Protein AF-A0AAD3VRH9-F1 (afdb_monomer)

Secondary structure (DSSP, 8-state):
--THHHHHHHHHSS-S--SS----PPBPHHHHHHHHHHHHHHHT-TTS-HHHHHHHHHHHHHHHTTBTTHHHHHHHHHHHHHTTT-HHHHHHHHHHHHHHHHHHTTGGG-GGGGGGGGHHHHHHT--SSPPS-TTHHHHHHHHHHHHHHHHHHHHH--

Foldseek 3Di:
DVLQQLQCCLPPVDGPDDDDDDDLQQGEQVQLVVLLVVLLVLVPDPVDDPVRNVVSLVVSLVVQCSHDCGSLSSQLSNQCSVCPPPLVSSLVSQVVSLVVVCVVVVVVPPVVSCVSNVVSVVSVVDPSDDDDDPCVVVCCVVVSSVVSNVSSCVVPVD

Solvent-accessible surface area (backbone atoms only — not comparable to full-atom values): 9070 Å² total; per-residue (Å²): 127,80,51,55,61,33,54,45,37,49,76,63,78,49,73,98,82,70,99,70,76,91,72,87,61,71,37,47,51,69,54,20,49,50,51,21,48,51,46,37,54,56,69,71,40,85,87,52,54,73,65,61,42,52,52,50,46,51,54,45,37,59,68,15,55,53,15,45,62,21,42,61,50,29,52,47,47,38,44,48,63,75,35,62,89,41,65,73,57,27,47,50,52,46,50,51,54,50,51,54,49,27,63,74,66,59,32,81,83,36,77,77,59,58,59,64,58,57,51,50,67,53,54,71,71,54,84,85,64,86,81,71,62,91,59,49,61,52,48,53,67,51,48,57,40,46,54,40,40,53,53,26,45,62,68,72,72,104

Structure (mmCIF, N/CA/C/O backbone):
data_AF-A0AAD3VRH9-F1
#
_entry.id   AF-A0AAD3VRH9-F1
#
loop_
_atom_site.group_PDB
_atom_site.id
_atom_site.type_symbol
_atom_site.label_atom_id
_atom_site.label_alt_id
_atom_site.label_comp_id
_atom_site.label_asym_id
_atom_site.label_entity_id
_atom_site.label_seq_id
_atom_site.pdbx_PDB_ins_code
_atom_site.Cartn_x
_atom_site.Cartn_y
_atom_site.Cartn_z
_atom_site.occupancy
_atom_site.B_iso_or_equiv
_atom_site.auth_seq_id
_atom_site.auth_comp_id
_atom_site.auth_asym_id
_atom_site.auth_atom_id
_atom_site.pdbx_PDB_model_num
ATOM 1 N N . MET A 1 1 ? 7.127 -15.880 1.416 1.00 46.25 1 MET A N 1
ATOM 2 C CA . MET A 1 1 ? 8.392 -16.650 1.361 1.00 46.25 1 MET A CA 1
ATOM 3 C C . MET A 1 1 ? 8.672 -17.274 -0.014 1.00 46.25 1 MET A C 1
ATOM 5 O O . MET A 1 1 ? 9.829 -17.510 -0.306 1.00 46.25 1 MET A O 1
ATOM 9 N N . ILE A 1 2 ? 7.679 -17.435 -0.904 1.00 44.50 2 ILE A N 1
ATOM 10 C CA . ILE A 1 2 ? 7.886 -17.914 -2.294 1.00 44.50 2 ILE A CA 1
ATOM 11 C C . ILE A 1 2 ? 8.330 -16.788 -3.260 1.00 44.50 2 ILE A C 1
ATOM 13 O O . ILE A 1 2 ? 9.021 -17.029 -4.240 1.00 44.50 2 ILE A O 1
ATOM 17 N N . SER A 1 3 ? 8.013 -15.526 -2.954 1.00 42.94 3 SER A N 1
ATOM 18 C CA . SER A 1 3 ? 8.348 -14.348 -3.777 1.00 42.94 3 SER A CA 1
ATOM 19 C C . SER A 1 3 ? 9.790 -13.847 -3.655 1.00 42.94 3 SER A C 1
ATOM 21 O O . SER A 1 3 ? 10.201 -12.975 -4.415 1.00 42.94 3 SER A O 1
ATOM 23 N N . HIS A 1 4 ? 10.558 -14.370 -2.698 1.00 51.00 4 HIS A N 1
ATOM 24 C CA . HIS A 1 4 ? 11.918 -13.899 -2.425 1.00 51.00 4 HIS A CA 1
ATOM 25 C C . HIS A 1 4 ? 12.913 -14.335 -3.514 1.00 51.00 4 HIS A C 1
ATOM 27 O O . HIS A 1 4 ? 13.873 -13.628 -3.805 1.00 51.00 4 HIS A O 1
ATOM 33 N N . PHE A 1 5 ? 12.662 -15.483 -4.147 1.00 55.56 5 PHE A N 1
ATOM 34 C CA . PHE A 1 5 ? 13.482 -16.031 -5.229 1.00 55.56 5 PHE A CA 1
ATOM 35 C C . PHE A 1 5 ? 13.516 -15.137 -6.486 1.00 55.56 5 PHE A C 1
ATOM 37 O O . PHE A 1 5 ? 14.604 -14.723 -6.886 1.00 55.56 5 PHE A O 1
ATOM 44 N N . PRO A 1 6 ? 12.369 -14.774 -7.095 1.00 50.69 6 PRO A N 1
ATOM 45 C CA . PRO A 1 6 ? 12.362 -13.962 -8.315 1.00 50.69 6 PRO A CA 1
ATOM 46 C C . PRO A 1 6 ? 12.797 -12.509 -8.081 1.00 50.69 6 PRO A C 1
ATOM 48 O O . PRO A 1 6 ? 13.407 -11.907 -8.961 1.00 50.69 6 PRO A O 1
ATOM 51 N N . TYR A 1 7 ? 12.562 -11.953 -6.886 1.00 48.28 7 TYR A N 1
ATOM 52 C CA . TYR A 1 7 ? 13.009 -10.598 -6.546 1.00 48.28 7 TYR A CA 1
ATOM 53 C C . TYR A 1 7 ? 14.543 -10.480 -6.514 1.00 48.28 7 TYR A C 1
ATOM 55 O O . TYR A 1 7 ? 15.110 -9.530 -7.052 1.00 48.28 7 TYR A O 1
ATOM 63 N N . ASN A 1 8 ? 15.230 -11.472 -5.935 1.00 51.03 8 ASN A N 1
ATOM 64 C CA . ASN A 1 8 ? 16.696 -11.496 -5.915 1.00 51.03 8 ASN A CA 1
ATOM 65 C C . ASN A 1 8 ? 17.286 -11.679 -7.324 1.00 51.03 8 ASN A C 1
ATOM 67 O O . ASN A 1 8 ? 18.318 -11.093 -7.645 1.00 51.03 8 ASN A O 1
ATOM 71 N N . PHE A 1 9 ? 16.607 -12.437 -8.189 1.00 51.75 9 PHE A N 1
ATOM 72 C CA . PHE A 1 9 ? 17.020 -12.615 -9.581 1.00 51.75 9 PHE A CA 1
ATOM 73 C C . PHE A 1 9 ? 16.912 -11.307 -10.383 1.00 51.75 9 PHE A C 1
ATOM 75 O O . PHE A 1 9 ? 17.865 -10.923 -11.059 1.00 51.75 9 PHE A O 1
ATOM 82 N N . PHE A 1 10 ? 15.805 -10.568 -10.228 1.00 45.94 10 PHE A N 1
ATOM 83 C CA . PHE A 1 10 ? 15.577 -9.272 -10.883 1.00 45.94 10 PHE A CA 1
ATOM 84 C C . PHE A 1 10 ? 16.610 -8.198 -10.501 1.00 45.94 10 PHE A C 1
ATOM 86 O O . PHE A 1 10 ? 16.951 -7.333 -11.313 1.00 45.94 10 PHE A O 1
ATOM 93 N N . ARG A 1 11 ? 17.107 -8.224 -9.261 1.00 47.25 11 ARG A N 1
ATOM 94 C CA . ARG A 1 11 ? 17.996 -7.175 -8.743 1.00 47.25 11 ARG A CA 1
ATOM 95 C C . ARG A 1 11 ? 19.480 -7.467 -8.954 1.00 47.25 11 ARG A C 1
ATOM 97 O O . ARG A 1 11 ? 20.251 -6.524 -9.111 1.00 47.25 11 ARG A O 1
ATOM 104 N N . SER A 1 12 ? 19.864 -8.742 -8.960 1.00 46.72 12 SER A N 1
ATOM 105 C CA . SER A 1 12 ? 21.267 -9.145 -8.800 1.00 46.72 12 SER A CA 1
ATOM 106 C C . SER A 1 12 ? 21.818 -9.976 -9.960 1.00 46.72 12 SER A C 1
ATOM 108 O O . SER A 1 12 ? 23.033 -10.122 -10.053 1.00 46.72 12 SER A O 1
ATOM 110 N N . GLY A 1 13 ? 20.968 -10.571 -10.809 1.00 48.59 13 GLY A N 1
ATOM 111 C CA . GLY A 1 13 ? 21.405 -11.469 -11.890 1.00 48.59 13 GLY A CA 1
ATOM 112 C C . GLY A 1 13 ? 22.145 -12.738 -11.426 1.00 48.59 13 GLY A C 1
ATOM 113 O O . GLY A 1 13 ? 22.737 -13.437 -12.243 1.00 48.59 13 GLY A O 1
ATOM 114 N N . ARG A 1 14 ? 22.146 -13.058 -10.122 1.00 43.50 14 ARG A N 1
ATOM 115 C CA . ARG A 1 14 ? 22.837 -14.226 -9.543 1.00 43.50 14 ARG A CA 1
ATOM 116 C C . ARG A 1 14 ? 21.864 -15.102 -8.756 1.00 43.50 14 ARG A C 1
ATOM 118 O O . ARG A 1 14 ? 20.974 -14.604 -8.069 1.00 43.50 14 ARG A O 1
ATOM 125 N N . TRP A 1 15 ? 22.061 -16.416 -8.858 1.00 40.44 15 TRP A N 1
ATOM 126 C CA . TRP A 1 15 ? 21.322 -17.429 -8.104 1.00 40.44 15 TRP A CA 1
ATOM 127 C C . TRP A 1 15 ? 21.548 -17.278 -6.584 1.00 40.44 15 TRP A C 1
ATOM 129 O O . TRP A 1 15 ? 22.643 -16.899 -6.167 1.00 40.44 15 TRP A O 1
ATOM 139 N N . PRO A 1 16 ? 20.552 -17.601 -5.733 1.00 42.56 16 PRO A N 1
ATOM 140 C CA . PRO A 1 16 ? 20.565 -17.333 -4.289 1.00 42.56 16 PRO A CA 1
ATOM 141 C C . PRO A 1 16 ? 21.470 -18.270 -3.467 1.00 42.56 16 PRO A C 1
ATOM 143 O O . PRO A 1 16 ? 21.333 -18.343 -2.249 1.00 42.56 16 PRO A O 1
ATOM 146 N N . VAL A 1 17 ? 22.409 -18.969 -4.109 1.00 47.09 17 VAL A N 1
ATOM 147 C CA . VAL A 1 17 ? 23.447 -19.764 -3.445 1.00 47.09 17 VAL A CA 1
ATOM 148 C C . VAL A 1 17 ? 24.803 -19.252 -3.922 1.00 47.09 17 VAL A C 1
ATOM 150 O O . VAL A 1 17 ? 25.393 -19.781 -4.856 1.00 47.09 17 VAL A O 1
ATOM 153 N N . SER A 1 18 ? 25.288 -18.173 -3.306 1.00 38.69 18 SER A N 1
ATOM 154 C CA . SER A 1 18 ? 26.686 -17.755 -3.450 1.00 38.69 18 SER A CA 1
ATOM 155 C C . SER A 1 18 ? 27.177 -17.031 -2.192 1.00 38.69 18 SER A C 1
ATOM 157 O O . SER A 1 18 ? 27.023 -15.824 -2.051 1.00 38.69 18 SER A O 1
ATOM 159 N N . ALA A 1 19 ? 27.750 -17.826 -1.286 1.00 44.81 19 ALA A N 1
ATOM 160 C CA . ALA A 1 19 ? 29.006 -17.662 -0.533 1.00 44.81 19 ALA A CA 1
ATOM 161 C C . ALA A 1 19 ? 29.458 -16.319 0.100 1.00 44.81 19 ALA A C 1
ATOM 163 O O . ALA A 1 19 ? 30.559 -16.290 0.642 1.00 44.81 19 ALA A O 1
ATOM 164 N N . SER A 1 20 ? 28.691 -15.226 0.110 1.00 37.66 20 SER A N 1
ATOM 165 C CA . SER A 1 20 ? 29.187 -13.956 0.678 1.00 37.66 20 SER A CA 1
ATOM 166 C C . SER A 1 20 ? 28.107 -13.125 1.376 1.00 37.66 20 SER A C 1
ATOM 168 O O . SER A 1 20 ? 27.625 -12.136 0.830 1.00 37.66 20 SER A O 1
ATOM 170 N N . GLY A 1 21 ? 27.775 -13.512 2.611 1.00 37.78 21 GLY A N 1
ATOM 171 C CA . GLY A 1 21 ? 27.096 -12.651 3.586 1.00 37.78 21 GLY A CA 1
ATOM 172 C C . GLY A 1 21 ? 25.598 -12.417 3.361 1.00 37.78 21 GLY A C 1
ATOM 173 O O . GLY A 1 21 ? 25.065 -12.536 2.261 1.00 37.78 21 GLY A O 1
ATOM 174 N N . ILE A 1 22 ? 24.904 -12.077 4.450 1.00 35.81 22 ILE A N 1
ATOM 175 C CA . ILE A 1 22 ? 23.493 -11.676 4.444 1.00 35.81 22 ILE A CA 1
ATOM 176 C C . ILE A 1 22 ? 23.406 -10.324 3.731 1.00 35.81 22 ILE A C 1
ATOM 178 O O . ILE A 1 22 ? 23.562 -9.269 4.341 1.00 35.81 22 ILE A O 1
ATOM 182 N N . GLN A 1 23 ? 23.192 -10.339 2.418 1.00 38.81 23 GLN A N 1
ATOM 183 C CA . GLN A 1 23 ? 22.807 -9.135 1.697 1.00 38.81 23 GLN A CA 1
ATOM 184 C C . GLN A 1 23 ? 21.382 -8.788 2.136 1.00 38.81 23 GLN A C 1
ATOM 186 O O . GLN A 1 23 ? 20.456 -9.561 1.884 1.00 38.81 23 GLN A O 1
ATOM 191 N N . LEU A 1 24 ? 21.201 -7.643 2.808 1.00 42.31 24 LEU A N 1
ATOM 192 C CA . LEU A 1 24 ? 19.892 -7.007 2.998 1.00 42.31 24 LEU A CA 1
ATOM 193 C C . LEU A 1 24 ? 19.360 -6.571 1.621 1.00 42.31 24 LEU A C 1
ATOM 195 O O . LEU A 1 24 ? 19.324 -5.391 1.272 1.00 42.31 24 LEU A O 1
ATOM 199 N N . SER A 1 25 ? 18.989 -7.543 0.793 1.00 45.22 25 SER A N 1
ATOM 200 C CA . SER A 1 25 ? 18.160 -7.300 -0.373 1.00 45.22 25 SER A CA 1
ATOM 201 C C . SER A 1 25 ? 16.825 -6.755 0.133 1.00 45.22 25 SER A C 1
ATOM 203 O O . SER A 1 25 ? 16.284 -7.300 1.099 1.00 45.22 25 SER A O 1
ATOM 205 N N . PRO A 1 26 ? 16.272 -5.699 -0.486 1.00 52.19 26 PRO A N 1
ATOM 206 C CA . PRO A 1 26 ? 14.944 -5.243 -0.155 1.00 52.19 26 PRO A CA 1
ATOM 207 C C . PRO A 1 26 ? 14.004 -6.429 -0.314 1.00 52.19 26 PRO A C 1
ATOM 209 O O . PRO A 1 26 ? 14.029 -7.166 -1.293 1.00 52.19 26 PRO A O 1
ATOM 212 N N . THR A 1 27 ? 13.248 -6.692 0.722 1.00 60.19 27 THR A N 1
ATOM 213 C CA . THR A 1 27 ? 12.286 -7.773 0.760 1.00 60.19 27 THR A CA 1
ATOM 214 C C . THR A 1 27 ? 11.082 -7.383 -0.101 1.00 60.19 27 THR A C 1
ATOM 216 O O . THR A 1 27 ? 10.733 -6.212 -0.235 1.00 60.19 27 THR A O 1
ATOM 219 N N . SER A 1 28 ? 10.455 -8.371 -0.742 1.00 67.06 28 SER A N 1
ATOM 220 C CA . SER A 1 28 ? 9.327 -8.145 -1.660 1.00 67.06 28 SER A CA 1
ATOM 221 C C . SER A 1 28 ? 8.172 -7.375 -1.004 1.00 67.06 28 SER A C 1
ATOM 223 O O . SER A 1 28 ? 7.948 -7.548 0.192 1.00 67.06 28 SER A O 1
ATOM 225 N N . VAL A 1 29 ? 7.342 -6.676 -1.790 1.00 73.38 29 VAL A N 1
ATOM 226 C CA . VAL A 1 29 ? 6.118 -5.979 -1.316 1.00 73.38 29 VAL A CA 1
ATOM 227 C C . VAL A 1 29 ? 5.217 -6.885 -0.461 1.00 73.38 29 VAL A C 1
ATOM 229 O O . VAL A 1 29 ? 4.555 -6.426 0.464 1.00 73.38 29 VAL A O 1
ATOM 232 N N . ILE A 1 30 ? 5.221 -8.199 -0.719 1.00 76.25 30 ILE A N 1
ATOM 233 C CA . ILE A 1 30 ? 4.481 -9.201 0.066 1.00 76.25 30 ILE A CA 1
ATOM 234 C C . ILE A 1 30 ? 4.910 -9.219 1.543 1.00 76.25 30 ILE A C 1
ATOM 236 O O . ILE A 1 30 ? 4.067 -9.421 2.415 1.00 76.25 30 ILE A O 1
ATOM 240 N N . TYR A 1 31 ? 6.194 -9.003 1.839 1.00 78.25 31 TYR A N 1
ATOM 241 C CA . TYR A 1 31 ? 6.683 -8.896 3.214 1.00 78.25 31 TYR A CA 1
ATOM 242 C C . TYR A 1 31 ? 6.131 -7.637 3.887 1.00 78.25 31 TYR A C 1
ATOM 244 O O . TYR A 1 31 ? 5.538 -7.728 4.960 1.00 78.25 31 TYR A O 1
ATOM 252 N N . THR A 1 32 ? 6.231 -6.485 3.221 1.00 82.06 32 THR A N 1
ATOM 253 C CA . THR A 1 32 ? 5.700 -5.213 3.726 1.00 82.06 32 THR A CA 1
ATOM 254 C C . THR A 1 32 ? 4.193 -5.290 3.968 1.00 82.06 32 THR A C 1
ATOM 256 O O . THR A 1 32 ? 3.714 -4.831 4.999 1.00 82.06 32 THR A O 1
ATOM 259 N N . LEU A 1 33 ? 3.441 -5.937 3.070 1.00 83.12 33 LEU A N 1
ATOM 260 C CA . LEU A 1 33 ? 2.005 -6.185 3.236 1.00 83.12 33 LEU A CA 1
ATOM 261 C C . LEU A 1 33 ? 1.698 -7.087 4.433 1.00 83.12 33 LEU A C 1
ATOM 263 O O . LEU A 1 33 ? 0.727 -6.846 5.145 1.00 83.12 33 LEU A O 1
ATOM 267 N N . PHE A 1 34 ? 2.512 -8.117 4.667 1.00 84.50 34 PHE A N 1
ATOM 268 C CA . PHE A 1 34 ? 2.350 -8.993 5.824 1.00 84.50 34 PHE A CA 1
ATOM 269 C C . PHE A 1 34 ? 2.571 -8.230 7.136 1.00 84.50 34 PHE A C 1
ATOM 271 O O . PHE A 1 34 ? 1.730 -8.294 8.031 1.00 84.50 34 PHE A O 1
ATOM 278 N N . VAL A 1 35 ? 3.645 -7.438 7.221 1.00 84.56 35 VAL A N 1
ATOM 279 C CA . VAL A 1 35 ? 3.912 -6.564 8.375 1.00 84.56 35 VAL A CA 1
ATOM 280 C C . VAL A 1 35 ? 2.785 -5.541 8.553 1.00 84.56 35 VAL A C 1
ATOM 282 O O . VAL A 1 35 ? 2.275 -5.367 9.658 1.00 84.56 35 VAL A O 1
ATOM 285 N N . ALA A 1 36 ? 2.323 -4.920 7.467 1.00 86.81 36 ALA A N 1
ATOM 286 C CA . ALA A 1 36 ? 1.214 -3.975 7.493 1.00 86.81 36 ALA A CA 1
ATOM 287 C C . ALA A 1 36 ? -0.097 -4.621 7.982 1.00 86.81 36 ALA A C 1
ATOM 289 O O . ALA A 1 36 ? -0.822 -4.021 8.776 1.00 86.81 36 ALA A O 1
ATOM 290 N N . LEU A 1 37 ? -0.384 -5.863 7.588 1.00 86.06 37 LEU A N 1
ATOM 291 C CA . LEU A 1 37 ? -1.550 -6.602 8.072 1.00 86.06 37 LEU A CA 1
ATOM 292 C C . LEU A 1 37 ? -1.466 -6.862 9.582 1.00 86.06 37 LEU A C 1
ATOM 294 O O . LEU A 1 37 ? -2.449 -6.636 10.285 1.00 86.06 37 LEU A O 1
ATOM 298 N N . ILE A 1 38 ? -0.303 -7.282 10.091 1.00 85.81 38 ILE A N 1
ATOM 299 C CA . ILE A 1 38 ? -0.094 -7.458 11.538 1.00 85.81 38 ILE A CA 1
AT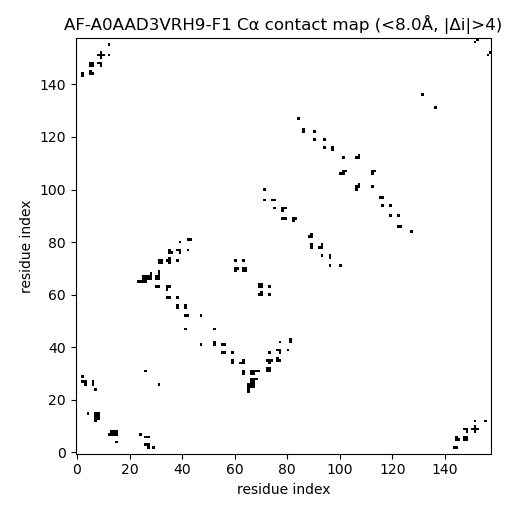OM 300 C C . ILE A 1 38 ? -0.311 -6.127 12.259 1.00 85.81 38 ILE A C 1
ATOM 302 O O . ILE A 1 38 ? -1.023 -6.085 13.262 1.00 85.81 38 ILE A O 1
ATOM 306 N N . SER A 1 39 ? 0.225 -5.030 11.713 1.00 86.25 39 SER A N 1
ATOM 307 C CA . SER A 1 39 ? 0.046 -3.693 12.287 1.00 86.25 39 SER A CA 1
ATOM 308 C C . SER A 1 39 ? -1.433 -3.318 12.394 1.00 86.25 39 SER A C 1
ATOM 310 O O . SER A 1 39 ? -1.861 -2.782 13.413 1.00 86.25 39 SER A O 1
ATOM 312 N N . LEU A 1 40 ? -2.237 -3.689 11.393 1.00 86.06 40 LEU A N 1
ATOM 313 C CA . LEU A 1 40 ? -3.667 -3.429 11.382 1.00 86.06 40 LEU A CA 1
ATOM 314 C C . LEU A 1 40 ? -4.434 -4.303 12.380 1.00 86.06 40 LEU A C 1
ATOM 316 O O . LEU A 1 40 ? -5.347 -3.815 13.044 1.00 86.06 40 LEU A O 1
ATOM 320 N N . ILE A 1 41 ? -4.061 -5.575 12.523 1.00 85.00 41 ILE A N 1
ATOM 321 C CA . ILE A 1 41 ? -4.647 -6.469 13.532 1.00 85.00 41 ILE A CA 1
ATOM 322 C C . ILE A 1 41 ? -4.368 -5.923 14.936 1.00 85.00 41 ILE A C 1
ATOM 324 O O . ILE A 1 41 ? -5.276 -5.850 15.761 1.00 85.00 41 ILE A O 1
ATOM 328 N N . CYS A 1 42 ? -3.138 -5.476 15.194 1.00 84.12 42 CYS A N 1
ATOM 329 C CA . CYS A 1 42 ? -2.785 -4.806 16.442 1.00 84.12 42 CYS A CA 1
ATOM 330 C C . CYS A 1 42 ? -3.533 -3.478 16.610 1.00 84.12 42 CYS A C 1
ATOM 332 O O . CYS A 1 42 ? -3.934 -3.143 17.725 1.00 84.12 42 CYS A O 1
ATOM 334 N N . LEU A 1 43 ? -3.773 -2.745 15.517 1.00 83.44 43 LEU A N 1
ATOM 335 C CA . LEU A 1 43 ? -4.565 -1.520 15.538 1.00 83.44 43 LEU A CA 1
ATOM 336 C C . LEU A 1 43 ? -6.034 -1.783 15.912 1.00 83.44 43 LEU A C 1
ATOM 338 O O . LEU A 1 43 ? -6.634 -0.976 16.610 1.00 83.44 43 LEU A O 1
ATOM 342 N N . ASN A 1 44 ? -6.618 -2.899 15.493 1.00 82.38 44 ASN A N 1
ATOM 343 C CA . ASN A 1 44 ? -8.018 -3.215 15.786 1.00 82.38 44 ASN A CA 1
ATOM 344 C C . ASN A 1 44 ? -8.212 -3.997 17.098 1.00 82.38 44 ASN A C 1
ATO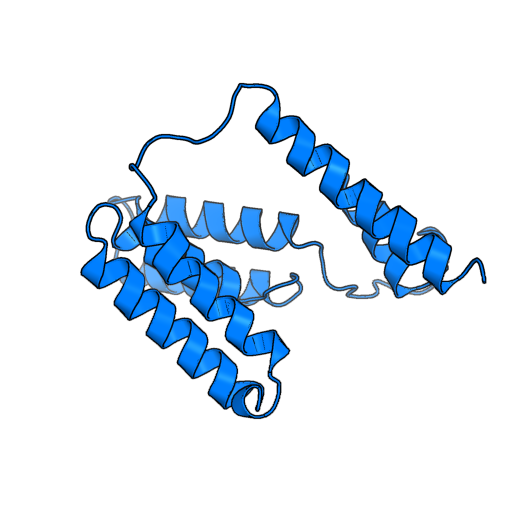M 346 O O . ASN A 1 44 ? -9.322 -4.402 17.425 1.00 82.38 44 ASN A O 1
ATOM 350 N N . ASN A 1 45 ? -7.133 -4.266 17.836 1.00 81.69 45 ASN A N 1
ATOM 351 C CA . ASN A 1 45 ? -7.206 -4.987 19.097 1.00 81.69 45 ASN A CA 1
ATOM 352 C C . ASN A 1 45 ? -7.375 -4.004 20.265 1.00 81.69 45 ASN A C 1
ATOM 354 O O . ASN A 1 45 ? -6.430 -3.307 20.641 1.00 81.69 45 ASN A O 1
ATOM 358 N N . ASP A 1 46 ? -8.571 -3.979 20.856 1.00 71.81 46 ASP A N 1
ATOM 359 C CA . ASP A 1 46 ? -8.913 -3.111 21.994 1.00 71.81 46 ASP A CA 1
ATOM 360 C C . ASP A 1 46 ? -8.280 -3.551 23.322 1.00 71.81 46 ASP A C 1
ATOM 362 O O . ASP A 1 46 ? -8.325 -2.820 24.308 1.00 71.81 46 ASP A O 1
ATOM 366 N N . ARG A 1 47 ? -7.641 -4.729 23.371 1.00 70.25 47 ARG A N 1
ATOM 367 C CA . ARG A 1 47 ? -6.950 -5.211 24.581 1.00 70.25 47 ARG A CA 1
ATOM 368 C C . ARG A 1 47 ? -5.584 -4.560 24.812 1.00 70.25 47 ARG A C 1
ATOM 370 O O . ARG A 1 47 ? -4.991 -4.762 25.869 1.00 70.25 47 ARG A O 1
ATOM 377 N N . LEU A 1 48 ? -5.055 -3.825 23.833 1.00 71.81 48 LEU A N 1
ATOM 378 C CA . LEU A 1 48 ? -3.749 -3.174 23.922 1.00 71.81 48 LEU A CA 1
ATOM 379 C C . LEU A 1 48 ? -3.913 -1.715 24.350 1.00 71.81 48 LEU A C 1
ATOM 381 O O . LEU A 1 48 ? -4.584 -0.934 23.678 1.00 71.81 48 LEU A O 1
ATOM 385 N N . GLY A 1 49 ? -3.236 -1.328 25.434 1.00 77.19 49 GLY A N 1
ATOM 386 C CA . GLY A 1 49 ? -3.154 0.074 25.838 1.00 77.19 49 GLY A CA 1
ATOM 387 C C . GLY A 1 49 ? -2.548 0.951 24.727 1.00 77.19 49 GLY A C 1
ATOM 388 O O . GLY A 1 49 ? -1.706 0.473 23.958 1.00 77.19 49 GLY A O 1
ATOM 389 N N . PRO A 1 50 ? -2.919 2.242 24.640 1.00 77.38 50 PRO A N 1
ATOM 390 C CA . PRO A 1 50 ? -2.515 3.130 23.543 1.00 77.38 50 PRO A CA 1
ATOM 391 C C . PRO A 1 50 ? -0.991 3.242 23.384 1.00 77.38 50 PRO A C 1
ATOM 393 O O . PRO A 1 50 ? -0.487 3.301 22.266 1.00 77.38 50 PRO A O 1
ATOM 396 N N . ILE A 1 51 ? -0.246 3.189 24.492 1.00 80.94 51 ILE A N 1
ATOM 397 C CA . ILE A 1 51 ? 1.223 3.250 24.507 1.00 80.94 51 ILE A CA 1
ATOM 398 C C . ILE A 1 51 ? 1.842 1.949 23.975 1.00 80.94 51 ILE A C 1
ATOM 400 O O . ILE A 1 51 ? 2.746 1.990 23.143 1.00 80.94 51 ILE A O 1
ATOM 404 N N . ALA A 1 52 ? 1.331 0.788 24.401 1.00 80.50 52 ALA A N 1
ATOM 405 C CA . ALA A 1 52 ? 1.797 -0.513 23.913 1.00 80.50 52 ALA A CA 1
ATOM 406 C C . ALA A 1 52 ? 1.534 -0.664 22.408 1.00 80.50 52 ALA A C 1
ATOM 408 O O . ALA A 1 52 ? 2.381 -1.148 21.660 1.00 80.50 52 ALA A O 1
ATOM 409 N N . LYS A 1 53 ? 0.378 -0.172 21.957 1.00 82.06 53 LYS A N 1
ATOM 410 C CA . LYS A 1 53 ? -0.019 -0.122 20.551 1.00 82.06 53 LYS A CA 1
ATOM 411 C C . LYS A 1 53 ? 0.911 0.773 19.734 1.00 82.06 53 LYS A C 1
ATOM 413 O O . LYS A 1 53 ? 1.425 0.327 18.716 1.00 82.06 53 LYS A O 1
ATOM 418 N N . ALA A 1 54 ? 1.181 1.995 20.199 1.00 81.19 54 ALA A N 1
ATOM 419 C CA . ALA A 1 54 ? 2.095 2.918 19.528 1.00 81.19 54 ALA A CA 1
ATOM 420 C C . ALA A 1 54 ? 3.523 2.353 19.429 1.00 81.19 54 ALA A C 1
ATOM 422 O O . ALA A 1 54 ? 4.119 2.395 18.354 1.00 81.19 54 ALA A O 1
ATOM 423 N N . SER A 1 55 ? 4.038 1.765 20.514 1.00 83.81 55 SER A N 1
ATOM 424 C CA . SER A 1 55 ? 5.357 1.119 20.535 1.00 83.81 55 SER A CA 1
ATOM 425 C C . SER A 1 55 ? 5.442 -0.029 19.523 1.00 83.81 55 SER A C 1
ATOM 427 O O . SER A 1 55 ? 6.361 -0.084 18.709 1.00 83.81 55 SER A O 1
ATOM 429 N N . LEU A 1 56 ? 4.423 -0.892 19.488 1.00 84.62 56 LEU A N 1
ATOM 430 C CA . LEU A 1 56 ? 4.373 -2.020 18.563 1.00 84.62 56 LEU A CA 1
ATOM 431 C C . LEU A 1 56 ? 4.275 -1.556 17.103 1.00 84.62 56 LEU A C 1
ATOM 433 O O . LEU A 1 56 ? 4.998 -2.065 16.248 1.00 84.62 56 LEU A O 1
ATOM 437 N N . LEU A 1 57 ? 3.441 -0.555 16.808 1.00 85.81 57 LEU A N 1
ATOM 438 C CA . LEU A 1 57 ? 3.355 0.040 15.470 1.00 85.81 57 LEU A CA 1
ATOM 439 C C . LEU A 1 57 ? 4.693 0.649 15.030 1.00 85.81 57 LEU A C 1
ATOM 441 O O . LEU A 1 57 ? 5.090 0.480 13.876 1.00 85.81 57 LEU A O 1
ATOM 445 N N . PHE A 1 58 ? 5.412 1.305 15.944 1.00 85.81 58 PHE A N 1
ATOM 446 C CA . PHE A 1 58 ? 6.737 1.852 15.668 1.00 85.81 58 PHE A CA 1
ATOM 447 C C . PHE A 1 58 ? 7.748 0.747 15.337 1.00 85.81 58 PHE A C 1
ATOM 449 O O . PHE A 1 58 ? 8.422 0.819 14.306 1.00 85.81 58 PHE A O 1
ATOM 456 N N . SER A 1 59 ? 7.795 -0.323 16.139 1.00 83.62 59 SER A N 1
ATOM 457 C CA . SER A 1 59 ? 8.633 -1.495 15.853 1.00 83.62 59 SER A CA 1
ATOM 458 C C . SER A 1 59 ? 8.293 -2.137 14.505 1.00 83.62 59 SER A C 1
ATOM 460 O O . SER A 1 59 ? 9.197 -2.543 13.776 1.00 83.62 59 SER A O 1
ATOM 462 N N . LEU A 1 60 ? 7.010 -2.190 14.130 1.00 84.38 60 LEU A N 1
ATOM 463 C CA . LEU A 1 60 ? 6.582 -2.733 12.840 1.00 84.38 60 LEU A CA 1
ATOM 464 C C . LEU A 1 60 ? 6.951 -1.828 11.658 1.00 84.38 60 LEU A C 1
ATOM 466 O O . LEU A 1 60 ? 7.350 -2.346 10.618 1.00 84.38 60 LEU A O 1
ATOM 470 N N . CYS A 1 61 ? 6.888 -0.500 11.797 1.00 82.81 61 CYS A N 1
ATOM 471 C CA . CYS A 1 61 ? 7.399 0.397 10.753 1.00 82.81 61 CYS A CA 1
ATOM 472 C C . CYS A 1 61 ? 8.916 0.249 10.576 1.00 82.81 61 CYS A C 1
ATOM 474 O O . CYS A 1 61 ? 9.403 0.296 9.445 1.00 82.81 61 CYS A O 1
ATOM 476 N N . LEU A 1 62 ? 9.655 0.008 11.665 1.00 81.75 62 LEU A N 1
ATOM 477 C CA . LEU A 1 62 ? 11.088 -0.269 11.596 1.00 81.75 62 LEU A CA 1
ATOM 478 C C . LEU A 1 62 ? 11.367 -1.613 10.906 1.00 81.75 62 LEU A C 1
ATOM 480 O O . LEU A 1 62 ? 12.227 -1.691 10.032 1.00 81.75 62 LEU A O 1
ATOM 484 N N . ALA A 1 63 ? 10.580 -2.645 11.219 1.00 80.31 63 ALA A N 1
ATOM 485 C CA . ALA A 1 63 ? 10.646 -3.940 10.542 1.00 80.31 63 ALA A CA 1
ATOM 486 C C . ALA A 1 63 ? 10.251 -3.859 9.058 1.00 80.31 63 ALA A C 1
ATOM 488 O O . ALA A 1 63 ? 10.727 -4.658 8.260 1.00 80.31 63 ALA A O 1
ATOM 489 N N . ALA A 1 64 ? 9.419 -2.891 8.665 1.00 80.44 64 ALA A N 1
ATOM 490 C CA . ALA A 1 64 ? 9.029 -2.668 7.277 1.00 80.44 64 ALA A CA 1
ATOM 491 C C . ALA A 1 64 ? 10.076 -1.903 6.451 1.00 80.44 64 ALA A C 1
ATOM 493 O O . ALA A 1 64 ? 9.983 -1.931 5.229 1.00 80.44 64 ALA A O 1
ATOM 494 N N . MET A 1 65 ? 11.077 -1.257 7.064 1.00 74.69 65 MET A N 1
ATOM 495 C CA . MET A 1 65 ? 12.168 -0.561 6.354 1.00 74.69 65 MET A CA 1
ATOM 496 C C . MET A 1 65 ? 12.899 -1.403 5.293 1.00 74.69 65 MET A C 1
ATOM 498 O O . MET A 1 65 ? 13.133 -0.878 4.205 1.00 74.69 65 MET A O 1
ATOM 502 N N . PRO A 1 66 ? 13.246 -2.684 5.533 1.00 66.81 66 PRO A N 1
ATOM 503 C CA . PRO A 1 66 ? 13.814 -3.538 4.494 1.00 66.81 66 PRO A CA 1
ATOM 504 C C . PRO A 1 66 ? 12.797 -3.956 3.425 1.00 66.81 66 PRO A C 1
ATOM 506 O O . PRO A 1 66 ? 13.185 -4.633 2.484 1.00 66.81 66 PRO A O 1
ATOM 509 N N . GLY A 1 67 ? 11.508 -3.644 3.556 1.00 66.81 67 GLY A N 1
ATOM 510 C CA . GLY A 1 67 ? 10.457 -3.998 2.604 1.00 66.81 67 GLY A CA 1
ATOM 511 C C . GLY A 1 67 ? 10.254 -2.975 1.496 1.00 66.81 67 GLY A C 1
ATOM 512 O O . GLY A 1 67 ? 10.356 -1.769 1.708 1.00 66.81 67 GLY A O 1
ATOM 513 N N . ASP A 1 68 ? 9.902 -3.455 0.306 1.00 66.88 68 ASP A N 1
ATOM 514 C CA . ASP A 1 68 ? 9.461 -2.603 -0.797 1.00 66.88 68 ASP A CA 1
ATOM 515 C C . ASP A 1 68 ? 8.188 -1.827 -0.392 1.00 66.88 68 ASP A C 1
ATOM 517 O O . ASP A 1 68 ? 7.221 -2.408 0.117 1.00 66.88 68 ASP A O 1
ATOM 521 N N . GLY A 1 69 ? 8.229 -0.499 -0.525 1.00 69.81 69 GLY A N 1
ATOM 522 C CA . GLY A 1 69 ? 7.231 0.442 0.002 1.00 69.81 69 GLY A CA 1
ATOM 523 C C . GLY A 1 69 ? 7.412 0.870 1.468 1.00 69.81 69 GLY A C 1
ATOM 524 O O . GLY A 1 69 ? 6.782 1.841 1.886 1.00 69.81 69 GLY A O 1
ATOM 525 N N . GLY A 1 70 ? 8.279 0.217 2.246 1.00 81.50 70 GLY A N 1
ATOM 526 C CA . GLY A 1 70 ? 8.703 0.682 3.569 1.00 81.50 70 GLY A CA 1
ATOM 527 C C . GLY A 1 70 ? 7.573 1.008 4.559 1.00 81.50 70 GLY A C 1
ATOM 528 O O . GLY A 1 70 ? 6.480 0.437 4.540 1.00 81.50 70 GLY A O 1
ATOM 529 N N . CYS A 1 71 ? 7.829 2.003 5.415 1.00 79.69 71 CYS A N 1
ATOM 530 C CA . CYS A 1 71 ? 6.834 2.523 6.358 1.00 79.69 71 CYS A CA 1
ATOM 531 C C . CYS A 1 71 ? 5.661 3.232 5.645 1.00 79.69 71 CYS A C 1
ATOM 533 O O . CYS A 1 71 ? 4.560 3.256 6.185 1.00 79.69 71 CYS A O 1
ATOM 535 N N . PHE A 1 72 ? 5.830 3.726 4.408 1.00 84.38 72 PHE A N 1
ATOM 536 C CA . PHE A 1 72 ? 4.728 4.312 3.626 1.00 84.38 72 PHE A CA 1
ATOM 537 C C . PHE A 1 72 ? 3.580 3.314 3.428 1.00 84.38 72 PHE A C 1
ATOM 539 O O . PHE A 1 72 ? 2.416 3.656 3.645 1.00 84.38 72 PHE A O 1
ATOM 546 N N . LEU A 1 73 ? 3.901 2.064 3.082 1.00 84.69 73 LEU A N 1
ATOM 547 C CA . LEU A 1 73 ? 2.898 1.025 2.855 1.00 84.69 73 LEU A CA 1
ATOM 548 C C . LEU A 1 73 ? 2.165 0.651 4.154 1.00 84.69 73 LEU A C 1
ATOM 550 O O . LEU A 1 73 ? 0.943 0.502 4.157 1.00 84.69 73 LEU A O 1
ATOM 554 N N . VAL A 1 74 ? 2.903 0.564 5.267 1.00 87.19 74 VAL A N 1
ATOM 555 C CA . VAL A 1 74 ? 2.346 0.308 6.606 1.00 87.19 74 VAL A CA 1
ATOM 556 C C . VAL A 1 74 ? 1.402 1.435 7.025 1.00 87.19 74 VAL A C 1
ATOM 558 O O . VAL A 1 74 ? 0.263 1.167 7.406 1.00 87.19 74 VAL A O 1
ATOM 561 N N . LEU A 1 75 ? 1.830 2.694 6.889 1.00 87.88 75 LEU A N 1
ATOM 562 C CA . LEU A 1 75 ? 1.010 3.866 7.205 1.00 87.88 75 LEU A CA 1
ATOM 563 C C . LEU A 1 75 ? -0.256 3.927 6.347 1.00 87.88 75 LEU A C 1
ATOM 565 O O . LEU A 1 75 ? -1.329 4.214 6.874 1.00 87.88 75 LEU A O 1
ATOM 569 N N . CYS A 1 76 ? -0.160 3.613 5.053 1.00 87.88 76 CYS A N 1
ATOM 570 C CA . CYS A 1 76 ? -1.326 3.562 4.174 1.00 87.88 76 CYS A CA 1
ATOM 571 C C . CYS A 1 76 ? -2.339 2.507 4.639 1.00 87.88 76 CYS A C 1
ATOM 573 O O . CYS A 1 76 ? -3.525 2.810 4.753 1.00 87.88 76 CYS A O 1
ATOM 575 N N . VAL A 1 77 ? -1.895 1.283 4.947 1.00 88.94 77 VAL A N 1
ATOM 576 C CA . VAL A 1 77 ? -2.783 0.210 5.434 1.00 88.94 77 VAL A CA 1
ATOM 577 C C . VAL A 1 77 ? -3.427 0.583 6.769 1.00 88.94 77 VAL A C 1
ATOM 579 O O . VAL A 1 77 ? -4.633 0.387 6.937 1.00 88.94 77 VAL A O 1
ATOM 582 N N . LEU A 1 78 ? -2.657 1.164 7.691 1.00 88.06 78 LEU A N 1
ATOM 583 C CA . LEU A 1 78 ? -3.178 1.661 8.963 1.00 88.06 78 LEU A CA 1
ATOM 584 C C . LEU A 1 78 ? -4.226 2.753 8.748 1.00 88.06 78 LEU A C 1
ATOM 586 O O . LEU A 1 78 ? -5.300 2.665 9.331 1.00 88.06 78 LEU A O 1
ATOM 590 N N . ALA A 1 79 ? -3.966 3.734 7.881 1.00 87.38 79 ALA A N 1
ATOM 591 C CA . ALA A 1 79 ? -4.924 4.790 7.560 1.00 87.38 79 ALA A CA 1
ATOM 592 C C . ALA A 1 79 ? -6.218 4.226 6.954 1.00 87.38 79 ALA A C 1
ATOM 594 O O . ALA A 1 79 ? -7.317 4.593 7.379 1.00 87.38 79 ALA A O 1
ATOM 595 N N . PHE A 1 80 ? -6.108 3.294 6.003 1.00 87.38 80 PHE A N 1
ATOM 596 C CA . PHE A 1 80 ? -7.276 2.666 5.386 1.00 87.38 80 PHE A CA 1
ATOM 597 C C . PHE A 1 80 ? -8.105 1.862 6.380 1.00 87.38 80 PHE A C 1
ATOM 599 O O . PHE A 1 80 ? -9.336 1.913 6.322 1.00 87.38 80 PHE A O 1
ATOM 606 N N . GLY A 1 81 ? -7.455 1.129 7.280 1.00 85.38 81 GLY A N 1
ATOM 607 C CA . GLY A 1 81 ? -8.168 0.329 8.262 1.00 85.38 81 GLY A CA 1
ATOM 608 C C . GLY A 1 81 ? -8.689 1.124 9.461 1.00 85.38 81 GLY A C 1
ATOM 609 O O . GLY A 1 81 ? -9.777 0.812 9.931 1.00 85.38 81 GLY A O 1
ATOM 610 N N . ALA A 1 82 ? -7.994 2.180 9.899 1.00 84.06 82 ALA A N 1
ATOM 611 C CA . ALA A 1 82 ? -8.445 3.073 10.972 1.00 84.06 82 ALA A CA 1
ATOM 612 C C . ALA A 1 82 ? -9.716 3.843 10.591 1.00 84.06 82 ALA A C 1
ATOM 614 O O . ALA A 1 82 ? -10.626 3.987 11.401 1.00 84.06 82 ALA A O 1
ATOM 615 N N . TYR A 1 83 ? -9.784 4.330 9.349 1.00 84.19 83 TYR A N 1
ATOM 616 C CA . TYR A 1 83 ? -10.904 5.129 8.842 1.00 84.19 83 TYR A CA 1
ATOM 617 C C . TYR A 1 83 ? -11.847 4.320 7.945 1.00 84.19 83 TYR A C 1
ATOM 619 O O . TYR A 1 83 ? -12.513 4.872 7.066 1.00 84.19 83 TYR A O 1
ATOM 627 N N . ARG A 1 84 ? -11.895 2.995 8.123 1.00 79.56 84 ARG A N 1
ATOM 628 C CA . ARG A 1 84 ? -12.721 2.110 7.296 1.00 79.56 84 ARG A CA 1
ATOM 629 C C . ARG A 1 84 ? -14.202 2.489 7.400 1.00 79.56 84 ARG A C 1
ATOM 631 O O . ARG A 1 84 ? -14.797 2.358 8.459 1.00 79.56 84 ARG A O 1
ATOM 638 N N . GLY A 1 85 ? -14.785 2.911 6.276 1.00 79.62 85 GLY A N 1
ATOM 639 C CA . GLY A 1 85 ? -16.183 3.354 6.174 1.00 79.62 85 GLY A CA 1
ATOM 640 C C . GLY A 1 85 ? -16.334 4.846 5.865 1.00 79.62 85 GLY A C 1
ATOM 641 O O . GLY A 1 85 ? -17.316 5.234 5.239 1.00 79.62 85 GLY A O 1
ATOM 642 N N . ASP A 1 86 ? -15.325 5.663 6.183 1.00 85.81 86 ASP A N 1
ATOM 643 C CA . ASP A 1 86 ? -15.336 7.106 5.934 1.00 85.81 86 ASP A CA 1
ATOM 644 C C . ASP A 1 86 ? -14.418 7.482 4.765 1.00 85.81 86 ASP A C 1
ATOM 646 O O . ASP A 1 86 ? -13.243 7.813 4.953 1.00 85.81 86 ASP A O 1
ATOM 650 N N . PHE A 1 87 ? -14.967 7.523 3.545 1.00 86.44 87 PHE A N 1
ATOM 651 C CA . PHE A 1 87 ? -14.200 7.888 2.344 1.00 86.44 87 PHE A CA 1
ATOM 652 C C . PHE A 1 87 ? -13.468 9.232 2.492 1.00 86.44 87 PHE A C 1
ATOM 654 O O . PHE A 1 87 ? -12.295 9.338 2.146 1.00 86.44 87 PHE A O 1
ATOM 661 N N . LYS A 1 88 ? -14.131 10.260 3.049 1.00 87.44 88 LYS A N 1
ATOM 662 C CA . LYS A 1 88 ? -13.526 11.594 3.224 1.00 87.44 88 LYS A CA 1
ATOM 663 C C . LYS A 1 88 ? -12.269 11.543 4.096 1.00 87.44 88 LYS A C 1
ATOM 665 O O . LYS A 1 88 ? -11.276 12.190 3.769 1.00 87.44 88 LYS A O 1
ATOM 670 N N . ARG A 1 89 ? -12.304 10.774 5.190 1.00 87.94 89 ARG A N 1
ATOM 671 C CA . ARG A 1 89 ? -11.165 10.631 6.107 1.00 87.94 89 ARG A CA 1
ATOM 672 C C . ARG A 1 89 ? -10.076 9.761 5.489 1.00 87.94 89 ARG A C 1
ATOM 674 O O . ARG A 1 89 ? -8.925 10.179 5.489 1.00 87.94 89 ARG A O 1
ATOM 681 N N . GLN A 1 90 ? -10.435 8.637 4.865 1.00 89.50 90 GLN A N 1
ATOM 682 C CA . GLN A 1 90 ? -9.474 7.783 4.156 1.00 89.50 90 GLN A CA 1
ATOM 683 C C . GLN A 1 90 ? -8.729 8.538 3.053 1.00 89.50 90 GLN A C 1
ATOM 685 O O . GLN A 1 90 ? -7.502 8.502 3.015 1.00 89.50 90 GLN A O 1
ATOM 690 N N . ALA A 1 91 ? -9.452 9.248 2.183 1.00 90.50 91 ALA A N 1
ATOM 691 C CA . ALA A 1 91 ? -8.859 10.003 1.086 1.00 90.50 91 ALA A CA 1
ATOM 692 C C . ALA A 1 91 ? -7.963 11.140 1.596 1.00 90.50 91 ALA A C 1
ATOM 694 O O . ALA A 1 91 ? -6.865 11.318 1.077 1.00 90.50 91 ALA A O 1
ATOM 695 N N . SER A 1 92 ? -8.396 11.868 2.633 1.00 91.06 92 SER A N 1
ATOM 696 C CA . SER A 1 92 ? -7.610 12.951 3.236 1.00 91.06 92 SER A CA 1
ATOM 697 C C . SER A 1 92 ? -6.316 12.435 3.876 1.00 91.06 92 SER A C 1
ATOM 699 O O . SER A 1 92 ? -5.231 12.923 3.557 1.00 91.06 92 SER A O 1
ATOM 701 N N . THR A 1 93 ? -6.393 11.397 4.716 1.00 90.50 93 THR A N 1
ATOM 702 C CA . THR A 1 93 ? -5.207 10.817 5.362 1.00 90.50 93 THR A CA 1
ATOM 703 C C . THR A 1 93 ? -4.267 10.179 4.340 1.00 90.50 93 THR A C 1
ATOM 705 O O . THR A 1 93 ? -3.057 10.378 4.422 1.00 90.50 93 THR A O 1
ATOM 708 N N . TYR A 1 94 ? -4.799 9.465 3.344 1.00 90.81 94 TYR A N 1
ATOM 709 C CA . TYR A 1 94 ? -3.993 8.905 2.259 1.00 90.81 94 TYR A CA 1
ATOM 710 C C . TYR A 1 94 ? -3.277 10.002 1.460 1.00 90.81 94 TYR A C 1
ATOM 712 O O . TYR A 1 94 ? -2.068 9.917 1.249 1.00 90.81 94 TYR A O 1
ATOM 720 N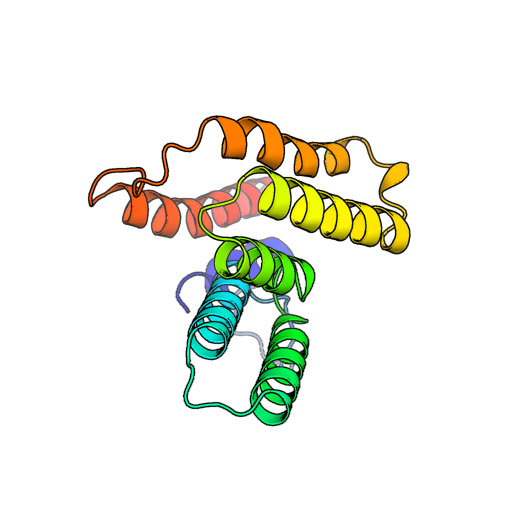 N . ALA A 1 95 ? -3.988 11.068 1.079 1.00 90.88 95 ALA A N 1
ATOM 721 C CA . ALA A 1 95 ? -3.401 12.204 0.376 1.00 90.88 95 ALA A CA 1
ATOM 722 C C . ALA A 1 95 ? -2.301 12.884 1.205 1.00 90.88 95 ALA A C 1
ATOM 724 O O . ALA A 1 95 ? -1.254 13.214 0.654 1.00 90.88 95 ALA A O 1
ATOM 725 N N . ALA A 1 96 ? -2.494 13.035 2.519 1.00 91.25 96 ALA A N 1
ATOM 726 C CA . ALA A 1 96 ? -1.479 13.585 3.415 1.00 91.25 96 ALA A CA 1
ATOM 727 C C . ALA A 1 96 ? -0.213 12.708 3.470 1.00 91.25 96 ALA A C 1
ATOM 729 O O . ALA A 1 96 ? 0.898 13.229 3.370 1.00 91.25 96 ALA A O 1
ATOM 730 N N . ILE A 1 97 ? -0.366 11.380 3.563 1.00 90.25 97 ILE A N 1
ATOM 731 C CA . ILE A 1 97 ? 0.761 10.429 3.566 1.00 90.25 97 ILE A CA 1
ATOM 732 C C . ILE A 1 97 ? 1.519 10.469 2.228 1.00 90.25 97 ILE A C 1
ATOM 734 O O . ILE A 1 97 ? 2.754 10.517 2.214 1.00 90.25 97 ILE A O 1
ATOM 738 N N . VAL A 1 98 ? 0.796 10.470 1.102 1.00 89.00 98 VAL A N 1
ATOM 739 C CA . VAL A 1 98 ? 1.383 10.580 -0.245 1.00 89.00 98 VAL A CA 1
ATOM 740 C C . VAL A 1 98 ? 2.119 11.906 -0.398 1.00 89.00 98 VAL A C 1
ATOM 742 O O . VAL A 1 98 ? 3.273 11.914 -0.816 1.00 89.00 98 VAL A O 1
ATOM 745 N N . PHE A 1 99 ? 1.500 13.017 -0.006 1.00 88.19 99 PHE A N 1
ATOM 746 C CA . PHE A 1 99 ? 2.111 14.341 -0.073 1.00 88.19 99 PHE A CA 1
ATOM 747 C C . PHE A 1 99 ? 3.401 14.424 0.752 1.00 88.19 99 PHE A C 1
ATOM 749 O O . PHE A 1 99 ? 4.429 14.874 0.246 1.00 88.19 99 PHE A O 1
ATOM 756 N N . PHE A 1 100 ? 3.389 13.914 1.987 1.00 88.00 100 PHE A N 1
ATOM 757 C CA . PHE A 1 100 ? 4.581 13.866 2.834 1.00 88.00 100 PHE A CA 1
ATOM 758 C C . PHE A 1 100 ? 5.700 13.022 2.204 1.00 88.00 100 PHE A C 1
ATOM 760 O O . PHE A 1 100 ? 6.869 13.407 2.204 1.00 88.00 100 PHE A O 1
ATOM 767 N N . THR A 1 101 ? 5.332 11.896 1.592 1.00 84.88 101 THR A N 1
ATOM 768 C CA . THR A 1 101 ? 6.278 11.010 0.901 1.00 84.88 101 THR A CA 1
ATOM 769 C C . THR A 1 101 ? 6.866 11.669 -0.347 1.00 84.88 101 THR A C 1
ATOM 771 O O . THR A 1 101 ? 8.066 11.547 -0.600 1.00 84.88 101 THR A O 1
ATOM 774 N N . LEU A 1 102 ? 6.061 12.411 -1.110 1.00 84.81 102 LEU A N 1
ATOM 775 C CA . LEU A 1 102 ? 6.513 13.187 -2.268 1.00 84.81 102 LEU A CA 1
ATOM 776 C C . LEU A 1 102 ? 7.481 14.305 -1.869 1.00 84.81 102 LEU A C 1
ATOM 778 O O . LEU A 1 102 ? 8.483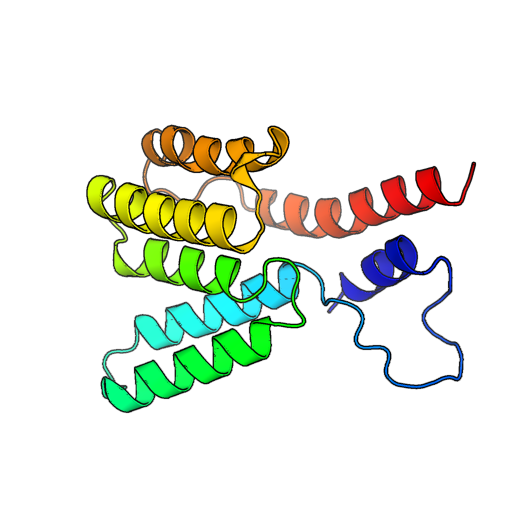 14.505 -2.553 1.00 84.81 102 LEU A O 1
ATOM 782 N N . LEU A 1 103 ? 7.220 14.998 -0.757 1.00 84.12 103 LEU A N 1
ATOM 783 C CA . LEU A 1 103 ? 8.125 16.023 -0.232 1.00 84.12 103 LEU A CA 1
ATOM 784 C C . LEU A 1 103 ? 9.486 15.427 0.144 1.00 84.12 103 LEU A C 1
ATOM 786 O O . LEU A 1 103 ? 10.520 15.927 -0.299 1.00 84.12 103 LEU A O 1
ATOM 790 N N . PHE A 1 104 ? 9.488 14.336 0.912 1.00 81.25 104 PHE A N 1
ATOM 791 C CA . PHE A 1 104 ? 10.725 13.725 1.402 1.00 81.25 104 PHE A CA 1
ATOM 792 C C . PHE A 1 104 ? 11.552 13.075 0.284 1.00 81.25 104 PHE A C 1
ATOM 794 O O . PHE A 1 104 ? 12.774 13.191 0.257 1.00 81.25 104 PHE A O 1
ATOM 801 N N . SER A 1 105 ? 10.890 12.435 -0.684 1.00 75.75 105 SER A N 1
ATOM 802 C CA . SER A 1 105 ? 11.559 11.782 -1.820 1.00 75.75 105 SER A CA 1
ATOM 803 C C . SER A 1 105 ? 11.964 12.741 -2.949 1.00 75.75 105 SER A C 1
ATOM 805 O O . SER A 1 105 ? 12.471 12.283 -3.970 1.00 75.75 105 SER A O 1
ATOM 807 N N . ARG A 1 106 ? 11.730 14.059 -2.804 1.00 75.38 106 ARG A N 1
ATOM 808 C CA . ARG A 1 106 ? 11.799 15.061 -3.896 1.00 75.38 106 ARG A CA 1
ATOM 809 C C . ARG A 1 106 ? 10.954 14.663 -5.114 1.00 75.38 106 ARG A C 1
ATOM 811 O O . ARG A 1 106 ? 11.194 15.115 -6.233 1.00 75.38 106 ARG A O 1
ATOM 818 N N . GLY A 1 107 ? 9.937 13.841 -4.884 1.00 65.75 107 GLY A N 1
ATOM 819 C CA . GLY A 1 107 ? 9.143 13.210 -5.921 1.00 65.75 107 GLY A CA 1
ATOM 820 C C . GLY A 1 107 ? 8.138 14.114 -6.616 1.00 65.75 107 GLY A C 1
ATOM 821 O O . GLY A 1 107 ? 7.536 13.731 -7.612 1.00 65.75 107 GLY A O 1
ATOM 822 N N . ILE A 1 108 ? 7.992 15.346 -6.131 1.00 70.12 108 ILE A N 1
ATOM 823 C CA . ILE A 1 108 ? 7.200 16.395 -6.784 1.00 70.12 108 ILE A CA 1
ATOM 824 C C . ILE A 1 108 ? 7.714 16.675 -8.207 1.00 70.12 108 ILE A C 1
ATOM 826 O O . ILE A 1 108 ? 6.930 17.029 -9.083 1.00 70.12 108 ILE A O 1
ATOM 830 N N . PHE A 1 109 ? 9.008 16.464 -8.464 1.00 71.50 109 PHE A N 1
ATOM 831 C CA . PHE A 1 109 ? 9.620 16.667 -9.782 1.00 71.50 109 PHE A CA 1
ATOM 832 C C . PHE A 1 109 ? 9.515 15.444 -10.709 1.00 71.50 109 PHE A C 1
ATOM 834 O O . PHE A 1 109 ? 9.993 15.485 -11.841 1.00 71.50 109 PHE A O 1
ATOM 841 N N . ALA A 1 110 ? 8.899 14.354 -10.249 1.00 78.31 110 ALA A N 1
ATOM 842 C CA . ALA A 1 110 ? 8.799 13.093 -10.970 1.00 78.31 110 ALA A CA 1
ATOM 843 C C . ALA A 1 110 ? 7.331 12.789 -11.332 1.00 78.31 110 ALA A C 1
ATOM 845 O O . ALA A 1 110 ? 6.548 12.370 -10.474 1.00 78.31 110 ALA A O 1
ATOM 846 N N . PRO A 1 111 ? 6.931 12.929 -12.611 1.00 75.94 111 PRO A N 1
ATOM 847 C CA . PRO A 1 111 ? 5.528 12.814 -13.013 1.00 75.94 111 PRO A CA 1
ATOM 848 C C . PRO A 1 111 ? 4.942 11.417 -12.770 1.00 75.94 111 PRO A C 1
ATOM 850 O O . PRO A 1 111 ? 3.750 11.289 -12.504 1.00 75.94 111 PRO A O 1
ATOM 853 N N . TYR A 1 112 ? 5.769 10.366 -12.779 1.00 78.56 112 TYR A N 1
ATOM 854 C CA . TYR A 1 112 ? 5.322 9.001 -12.485 1.00 78.56 112 TYR A CA 1
ATOM 855 C C . TYR A 1 112 ? 4.820 8.836 -11.039 1.00 78.56 112 TYR A C 1
ATOM 857 O O . TYR A 1 112 ? 3.971 7.985 -10.779 1.00 78.56 112 TYR A O 1
ATOM 865 N N . GLN A 1 113 ? 5.280 9.667 -10.097 1.00 78.62 113 GLN A N 1
ATOM 866 C CA . GLN A 1 113 ? 4.855 9.598 -8.696 1.00 78.62 113 GLN A CA 1
ATOM 867 C C . GLN A 1 113 ? 3.460 10.201 -8.469 1.00 78.62 113 GLN A C 1
ATOM 869 O O . GLN A 1 113 ? 2.794 9.845 -7.495 1.00 78.62 113 GLN A O 1
ATOM 874 N N . LEU A 1 114 ? 2.956 11.018 -9.404 1.00 79.69 114 LEU A N 1
ATOM 875 C CA . LEU A 1 114 ? 1.567 11.496 -9.387 1.00 79.69 114 LEU A CA 1
ATOM 876 C C . LEU A 1 114 ? 0.557 10.352 -9.549 1.00 79.69 114 LEU A C 1
ATOM 878 O O . LEU A 1 114 ? -0.581 10.474 -9.098 1.00 79.69 114 LEU A O 1
ATOM 882 N N . GLY A 1 115 ? 0.983 9.212 -10.106 1.00 82.75 115 GLY A N 1
ATOM 883 C CA . GLY A 1 115 ? 0.175 7.996 -10.184 1.00 82.75 115 GLY A CA 1
ATOM 884 C C . GLY A 1 115 ? -0.318 7.493 -8.821 1.00 82.75 115 GLY A C 1
ATOM 885 O O . GLY A 1 115 ? -1.339 6.818 -8.763 1.00 82.75 115 GLY A O 1
ATOM 886 N N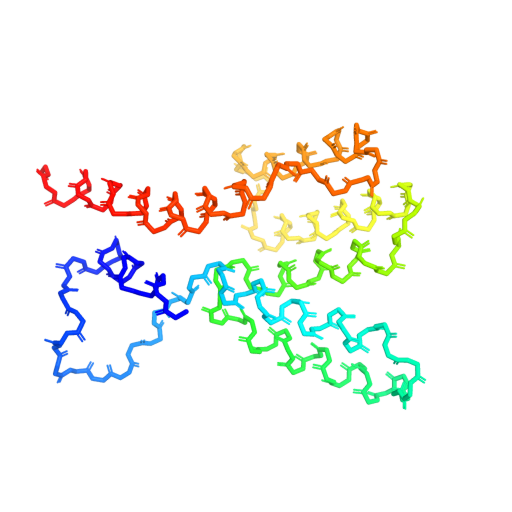 . MET A 1 116 ? 0.317 7.873 -7.706 1.00 84.56 116 MET A N 1
ATOM 887 C CA . MET A 1 116 ? -0.194 7.544 -6.368 1.00 84.56 116 MET A CA 1
ATOM 888 C C . MET A 1 116 ? -1.568 8.177 -6.096 1.00 84.56 116 MET A C 1
ATOM 890 O O . MET A 1 116 ? -2.405 7.576 -5.426 1.00 84.56 116 MET A O 1
ATOM 894 N N . PHE A 1 117 ? -1.867 9.343 -6.676 1.00 86.50 117 PHE A N 1
ATOM 895 C CA . PHE A 1 117 ? -3.176 9.977 -6.512 1.00 86.50 117 PHE A CA 1
ATOM 896 C C . PHE A 1 117 ? -4.303 9.254 -7.257 1.00 86.50 117 PHE A C 1
ATOM 898 O O . PHE A 1 117 ? -5.461 9.444 -6.884 1.00 86.50 117 PHE A O 1
ATOM 905 N N . LEU A 1 118 ? -4.006 8.376 -8.232 1.00 87.31 118 LEU A N 1
ATOM 906 C CA . LEU A 1 118 ? -5.031 7.559 -8.905 1.00 87.31 118 LEU A CA 1
ATOM 907 C C . LEU A 1 118 ? -5.766 6.620 -7.940 1.00 87.31 118 LEU A C 1
ATOM 909 O O . LEU A 1 118 ? -6.880 6.191 -8.234 1.00 87.31 118 LEU A O 1
ATOM 913 N N . VAL A 1 119 ? -5.187 6.330 -6.774 1.00 87.00 119 VAL A N 1
ATOM 914 C CA . VAL A 1 119 ? -5.849 5.524 -5.745 1.00 87.00 119 VAL A CA 1
ATOM 915 C C . VAL A 1 119 ? -7.097 6.227 -5.202 1.00 87.00 119 VAL A C 1
ATOM 917 O O . VAL A 1 119 ? -8.066 5.553 -4.878 1.00 87.00 119 VAL A O 1
ATOM 920 N N . ILE A 1 120 ? -7.138 7.563 -5.154 1.00 88.31 120 ILE A N 1
ATOM 921 C CA . ILE A 1 120 ? -8.279 8.323 -4.610 1.00 88.31 120 ILE A CA 1
ATOM 922 C C . ILE A 1 120 ? -9.565 8.161 -5.445 1.00 88.31 120 ILE A C 1
ATOM 924 O O . ILE A 1 120 ? -10.594 7.800 -4.866 1.00 88.31 120 ILE A O 1
ATOM 928 N N . PRO A 1 121 ? -9.580 8.403 -6.774 1.00 87.75 121 PRO A N 1
ATOM 929 C CA . PRO A 1 121 ? -10.779 8.176 -7.578 1.00 87.75 121 PRO A CA 1
ATOM 930 C C . PRO A 1 121 ? -11.176 6.696 -7.612 1.00 87.75 121 PRO A C 1
ATOM 932 O O . PRO A 1 121 ? -12.367 6.390 -7.615 1.00 87.75 121 PRO A O 1
ATOM 935 N N . LEU A 1 122 ? -10.205 5.782 -7.559 1.00 86.31 122 LEU A N 1
ATOM 936 C CA . LEU A 1 122 ? -10.455 4.340 -7.521 1.00 86.31 122 LEU A CA 1
ATOM 937 C C . LEU A 1 122 ? -11.098 3.918 -6.188 1.00 86.31 122 LEU A C 1
ATOM 939 O O . LEU A 1 122 ? -12.047 3.138 -6.169 1.00 86.31 122 LEU A O 1
ATOM 943 N N . LEU A 1 123 ? -10.664 4.520 -5.077 1.00 85.75 123 LEU A N 1
ATOM 94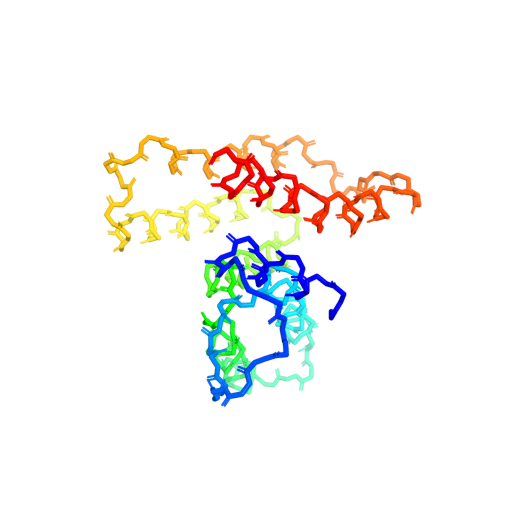4 C CA . LEU A 1 123 ? -11.279 4.364 -3.759 1.00 85.75 123 LEU A CA 1
ATOM 945 C C . LEU A 1 123 ? -12.702 4.940 -3.720 1.00 85.75 123 LEU A C 1
ATOM 947 O O . LEU A 1 123 ? -13.563 4.385 -3.047 1.00 85.75 123 LEU A O 1
ATOM 951 N N . ARG A 1 124 ? -12.987 6.018 -4.463 1.00 86.56 124 ARG A N 1
ATOM 952 C CA . ARG A 1 124 ? -14.345 6.587 -4.554 1.00 86.56 124 ARG A CA 1
ATOM 953 C C . ARG A 1 124 ? -15.333 5.623 -5.217 1.00 86.56 124 ARG A C 1
ATOM 955 O O . ARG A 1 124 ? -16.511 5.637 -4.879 1.00 86.56 124 ARG A O 1
ATOM 962 N N . GLN A 1 125 ? -14.858 4.812 -6.158 1.00 86.88 125 GLN A N 1
ATOM 963 C CA . GLN A 1 125 ? -15.647 3.778 -6.834 1.00 86.88 125 GLN A CA 1
ATOM 964 C C . GLN A 1 125 ? -15.717 2.466 -6.034 1.00 86.88 125 GLN A C 1
ATOM 966 O O . GLN A 1 125 ? -16.352 1.508 -6.471 1.00 86.88 125 GLN A O 1
ATOM 971 N N . TYR A 1 126 ? -15.049 2.389 -4.879 1.00 82.12 126 TYR A N 1
ATOM 972 C CA . TYR A 1 126 ? -15.011 1.175 -4.081 1.00 82.12 126 TYR A CA 1
ATOM 973 C C . TYR A 1 126 ? -16.298 1.003 -3.268 1.00 82.12 126 TYR A C 1
ATOM 975 O O . TYR A 1 126 ? -16.585 1.764 -2.347 1.00 82.12 126 TYR A O 1
ATOM 983 N N . ASN A 1 127 ? -17.035 -0.069 -3.555 1.00 80.38 127 ASN A N 1
ATOM 984 C CA . ASN A 1 127 ? -18.331 -0.367 -2.934 1.00 80.38 127 ASN A CA 1
ATOM 985 C C . ASN A 1 127 ? -18.223 -1.010 -1.536 1.00 80.38 127 ASN A C 1
ATOM 987 O O . ASN A 1 127 ? -19.205 -1.531 -1.014 1.00 80.38 127 ASN A O 1
ATOM 991 N N . GLY A 1 128 ? -17.030 -1.061 -0.933 1.00 75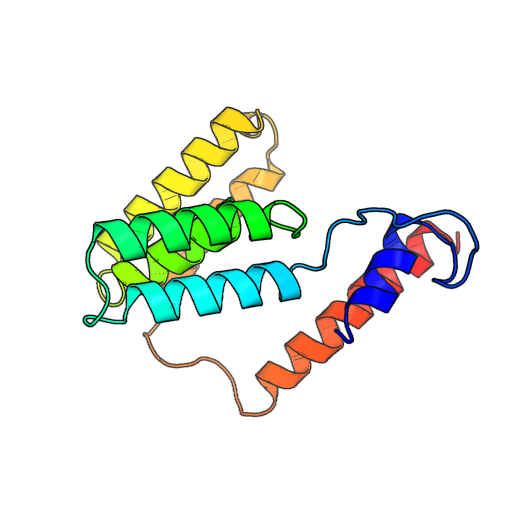.31 128 GLY A N 1
ATOM 992 C CA . GLY A 1 128 ? -16.815 -1.661 0.392 1.00 75.31 128 GLY A CA 1
ATOM 993 C C . GLY A 1 128 ? -16.805 -3.197 0.422 1.00 75.31 128 GLY A C 1
ATOM 994 O O . GLY A 1 128 ? -16.357 -3.787 1.408 1.00 75.31 128 GLY A O 1
ATOM 995 N N . THR A 1 129 ? -17.248 -3.850 -0.652 1.00 78.31 129 THR A N 1
ATOM 996 C CA . THR A 1 129 ? -17.264 -5.308 -0.809 1.00 78.31 129 THR A CA 1
ATOM 997 C C . THR A 1 129 ? -15.904 -5.845 -1.246 1.00 78.31 129 THR A C 1
ATOM 999 O O . THR A 1 129 ? -15.219 -5.227 -2.058 1.00 78.31 129 THR A O 1
ATOM 1002 N N . LEU A 1 130 ? -15.542 -7.041 -0.773 1.00 72.12 130 LEU A N 1
ATOM 1003 C CA . LEU A 1 130 ? -14.348 -7.749 -1.244 1.00 72.12 130 LEU A CA 1
ATOM 1004 C C . LEU A 1 130 ? -14.437 -7.974 -2.762 1.00 72.12 130 LEU A C 1
ATOM 1006 O O . LEU A 1 130 ? -15.357 -8.630 -3.243 1.00 72.12 130 LEU A O 1
ATOM 1010 N N . GLY A 1 131 ? -13.487 -7.412 -3.510 1.00 68.00 131 GLY A N 1
ATOM 1011 C CA . GLY A 1 131 ? -13.421 -7.552 -4.962 1.00 68.00 131 GLY A CA 1
ATOM 1012 C C . GLY A 1 131 ? -12.783 -8.872 -5.406 1.00 68.00 131 GLY A C 1
ATOM 1013 O O . GLY A 1 131 ? -11.738 -9.276 -4.892 1.00 68.00 131 GLY A O 1
ATOM 1014 N N . GLY A 1 132 ? -13.376 -9.506 -6.421 1.00 67.75 132 GLY A N 1
ATOM 1015 C CA . GLY A 1 132 ? -12.839 -10.687 -7.101 1.00 67.75 132 GLY A CA 1
ATOM 1016 C C . GLY A 1 132 ? -13.362 -12.035 -6.586 1.00 67.75 132 GLY A C 1
ATOM 1017 O O . GLY A 1 132 ? -13.847 -12.167 -5.466 1.00 67.75 132 GLY A O 1
ATOM 1018 N N . SER A 1 133 ? -13.273 -13.059 -7.438 1.00 73.44 133 SER A N 1
ATOM 1019 C CA . SER A 1 133 ? -13.643 -14.440 -7.103 1.00 73.44 133 SER A CA 1
ATOM 1020 C C . SER A 1 133 ? -12.556 -15.125 -6.256 1.00 73.44 133 SER A C 1
ATOM 1022 O O . SER A 1 133 ? -11.454 -14.598 -6.098 1.00 73.44 133 SER A O 1
ATOM 1024 N N . LYS A 1 134 ? -12.804 -16.348 -5.753 1.00 69.00 134 LYS A N 1
ATOM 1025 C CA . LYS A 1 134 ? -11.790 -17.165 -5.038 1.00 69.00 134 L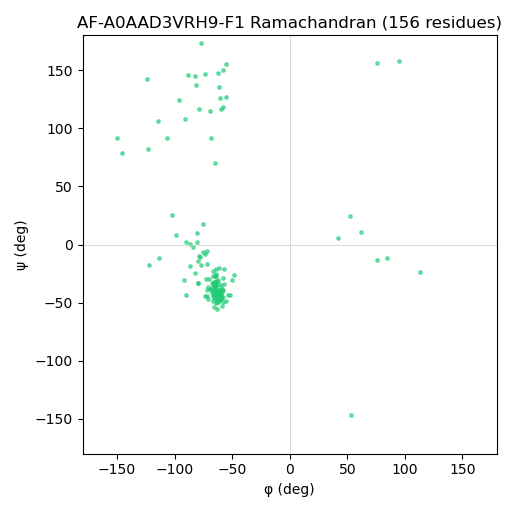YS A CA 1
ATOM 1026 C C . LYS A 1 134 ? -10.440 -17.259 -5.778 1.00 69.00 134 LYS A C 1
ATOM 1028 O O . LYS A 1 134 ? -9.412 -17.434 -5.124 1.00 69.00 134 LYS A O 1
ATOM 1033 N N . HIS A 1 135 ? -10.438 -17.109 -7.104 1.00 71.56 135 HIS A N 1
ATOM 1034 C CA . HIS A 1 135 ? -9.256 -17.203 -7.962 1.00 71.56 135 HIS A CA 1
ATOM 1035 C C . HIS A 1 135 ? -8.472 -15.888 -8.117 1.00 71.56 135 HIS A C 1
ATOM 1037 O O . HIS A 1 135 ? -7.289 -15.945 -8.449 1.00 71.56 135 HIS A O 1
ATOM 1043 N N . SER A 1 136 ? -9.055 -14.716 -7.827 1.00 69.69 136 SER A N 1
ATOM 1044 C CA . SER A 1 136 ? -8.341 -13.431 -7.980 1.00 69.69 136 SER A CA 1
ATOM 1045 C C . SER A 1 136 ? -7.135 -13.321 -7.042 1.00 69.69 136 SER A C 1
ATOM 1047 O O . SER A 1 136 ? -6.096 -12.777 -7.411 1.00 69.69 136 SER A O 1
ATOM 1049 N N . LYS A 1 137 ? -7.237 -13.916 -5.846 1.00 68.69 137 LYS A N 1
ATOM 1050 C CA . LYS A 1 137 ? -6.130 -14.005 -4.886 1.00 68.69 137 LYS A CA 1
ATOM 1051 C C . LYS A 1 137 ? -4.942 -14.753 -5.486 1.00 68.69 137 LYS A C 1
ATOM 1053 O O . LYS A 1 137 ? -3.815 -14.278 -5.409 1.00 68.69 137 LYS A O 1
ATOM 1058 N N . TRP A 1 138 ? -5.203 -15.895 -6.122 1.00 74.12 138 TRP A N 1
ATOM 1059 C CA . TRP A 1 138 ? -4.169 -16.703 -6.770 1.00 74.12 138 TRP A CA 1
ATOM 1060 C C . TRP A 1 138 ? -3.539 -15.982 -7.955 1.00 74.12 138 TRP A C 1
ATOM 1062 O O . TRP A 1 138 ? -2.322 -16.039 -8.101 1.00 74.12 138 TRP A O 1
ATOM 1072 N N . PHE A 1 139 ? -4.334 -15.243 -8.738 1.00 79.25 139 PHE A N 1
ATOM 1073 C CA . PHE A 1 139 ? -3.800 -14.413 -9.815 1.00 79.25 139 PHE A CA 1
ATOM 1074 C C . PHE A 1 139 ? -2.741 -13.441 -9.290 1.00 79.25 139 PHE A C 1
ATOM 1076 O O . PHE A 1 139 ? -1.639 -13.431 -9.818 1.00 79.25 139 PHE A O 1
ATOM 1083 N N . PHE A 1 140 ? -3.007 -12.705 -8.206 1.00 72.81 140 PHE A N 1
ATOM 1084 C CA . PHE A 1 140 ? -2.009 -11.805 -7.617 1.00 72.81 140 PHE A CA 1
ATOM 1085 C C . PHE A 1 140 ? -0.747 -12.548 -7.150 1.00 72.81 140 PHE A C 1
ATOM 1087 O O . PHE A 1 140 ? 0.368 -12.132 -7.466 1.00 72.81 140 PHE A O 1
ATOM 1094 N N . TYR A 1 141 ? -0.906 -13.672 -6.443 1.00 71.75 141 TYR A N 1
ATOM 1095 C CA . TYR A 1 141 ? 0.228 -14.445 -5.924 1.00 71.75 141 TYR A CA 1
ATOM 1096 C C . TYR A 1 141 ? 1.090 -15.101 -7.007 1.00 71.75 141 TYR A C 1
ATOM 1098 O O . TYR A 1 141 ? 2.275 -15.312 -6.761 1.00 71.75 141 TYR A O 1
ATOM 1106 N N . VAL A 1 142 ? 0.526 -15.419 -8.175 1.00 76.69 142 VAL A N 1
ATOM 1107 C CA . VAL A 1 142 ? 1.254 -16.003 -9.315 1.00 76.69 142 VAL A CA 1
ATOM 1108 C C . VAL A 1 142 ? 1.805 -14.912 -10.232 1.00 76.69 142 VAL A C 1
ATOM 1110 O O . VAL A 1 142 ? 2.966 -14.963 -10.628 1.00 76.69 142 VAL A O 1
ATOM 1113 N N . PHE A 1 143 ? 1.008 -13.885 -10.525 1.00 78.00 143 PHE A N 1
ATOM 1114 C CA . PHE A 1 143 ? 1.409 -12.753 -11.356 1.00 78.00 143 PHE A CA 1
ATOM 1115 C C . PHE A 1 143 ? 2.579 -11.986 -10.734 1.00 78.00 143 PHE A C 1
ATOM 1117 O O . PHE A 1 143 ? 3.507 -11.606 -11.446 1.00 78.00 143 PHE A O 1
ATOM 1124 N N . TYR A 1 144 ? 2.580 -11.785 -9.410 1.00 71.31 144 TYR A N 1
ATOM 1125 C CA . TYR A 1 144 ? 3.619 -11.016 -8.722 1.00 71.31 144 TYR A CA 1
ATOM 1126 C C . TYR A 1 144 ? 5.054 -11.576 -8.906 1.00 71.31 144 TYR A C 1
ATOM 1128 O O . TYR A 1 144 ? 5.934 -10.842 -9.346 1.00 71.31 144 TYR A O 1
ATOM 1136 N N . PRO A 1 145 ? 5.346 -12.858 -8.637 1.00 72.62 145 PRO A N 1
ATOM 1137 C CA . PRO A 1 145 ? 6.659 -13.430 -8.934 1.00 72.62 145 PRO A CA 1
ATOM 1138 C C . PRO A 1 145 ? 6.941 -13.536 -10.441 1.00 72.62 145 PRO A C 1
ATOM 1140 O O . PRO A 1 145 ? 8.090 -13.381 -10.847 1.00 72.62 145 PRO A O 1
ATOM 1143 N N . LEU A 1 146 ? 5.916 -13.779 -11.268 1.00 77.81 146 LEU A N 1
ATOM 1144 C CA . LEU A 1 146 ? 6.080 -14.008 -12.705 1.00 77.81 146 LEU A CA 1
ATOM 1145 C C . LEU A 1 146 ? 6.478 -12.735 -13.459 1.00 77.81 146 LEU A C 1
ATOM 1147 O O . LEU A 1 146 ? 7.427 -12.777 -14.236 1.00 77.81 146 LEU A O 1
ATOM 1151 N N . HIS A 1 147 ? 5.822 -11.594 -13.217 1.00 72.50 147 HIS A N 1
ATOM 1152 C CA . HIS A 1 147 ? 6.185 -10.351 -13.909 1.00 72.50 147 HIS A CA 1
ATOM 1153 C C . HIS A 1 147 ? 7.596 -9.878 -13.524 1.00 72.50 147 HIS A C 1
ATOM 1155 O O . HIS A 1 147 ? 8.339 -9.443 -14.395 1.00 72.50 147 HIS A O 1
ATOM 1161 N N . LEU A 1 148 ? 8.012 -10.041 -12.260 1.00 69.06 148 LEU A N 1
ATOM 1162 C CA . LEU A 1 148 ? 9.391 -9.760 -11.835 1.00 69.06 148 LEU A CA 1
ATOM 1163 C C . LEU A 1 148 ? 10.408 -10.642 -12.573 1.00 69.06 148 LEU A C 1
ATOM 1165 O O . LEU A 1 148 ? 11.469 -10.161 -12.965 1.00 69.06 148 LEU A O 1
ATOM 1169 N N . LEU A 1 149 ? 10.070 -11.915 -12.797 1.00 71.31 149 LEU A N 1
ATOM 1170 C CA . LEU A 1 149 ? 10.896 -12.854 -13.554 1.00 71.31 149 LEU A CA 1
ATOM 1171 C C . LEU A 1 149 ? 10.994 -12.432 -15.029 1.00 71.31 149 LEU A C 1
ATOM 1173 O O . LEU A 1 149 ? 12.096 -12.356 -15.562 1.00 71.31 149 LEU A O 1
ATOM 1177 N N . VAL A 1 150 ? 9.872 -12.077 -15.665 1.00 78.38 150 VAL A N 1
ATOM 1178 C CA . VAL A 1 150 ? 9.832 -11.601 -17.061 1.00 78.38 150 VAL A CA 1
ATOM 1179 C C . VAL A 1 150 ? 10.639 -10.314 -17.241 1.00 78.38 150 VAL A C 1
ATOM 1181 O O . VAL A 1 150 ? 11.451 -10.233 -18.158 1.00 78.38 150 VAL A O 1
ATOM 1184 N N . ILE A 1 151 ? 10.477 -9.324 -16.358 1.00 74.12 151 ILE A N 1
ATOM 1185 C CA . ILE A 1 151 ? 11.259 -8.079 -16.428 1.00 74.12 151 ILE A CA 1
ATOM 1186 C C . ILE A 1 151 ? 12.745 -8.372 -16.140 1.00 74.12 151 ILE A C 1
ATOM 1188 O O . ILE A 1 151 ? 13.619 -7.793 -16.779 1.00 74.12 151 ILE A O 1
ATOM 1192 N N . GLY A 1 152 ? 13.053 -9.302 -15.228 1.00 65.50 152 GLY A N 1
ATOM 1193 C CA . GLY A 1 152 ? 14.425 -9.753 -14.970 1.00 65.50 152 GLY A CA 1
ATOM 1194 C C . GLY A 1 152 ? 15.075 -10.394 -16.193 1.00 65.50 152 GLY A C 1
ATOM 1195 O O . GLY A 1 152 ? 16.199 -10.043 -16.538 1.00 65.50 152 GLY A O 1
ATOM 1196 N N . LEU A 1 153 ? 14.348 -11.267 -16.890 1.00 74.44 153 LEU A N 1
ATOM 1197 C CA . LEU A 1 153 ? 14.792 -11.865 -18.149 1.00 74.44 153 LEU A CA 1
ATOM 1198 C C . LEU A 1 153 ? 14.979 -10.816 -19.248 1.00 74.44 153 LEU A C 1
ATOM 1200 O O . LEU A 1 153 ? 15.978 -10.868 -19.948 1.00 74.44 153 LEU A O 1
ATOM 1204 N N . LEU A 1 154 ? 14.082 -9.837 -19.378 1.00 75.75 154 LEU A N 1
ATOM 1205 C CA . LEU A 1 154 ? 14.229 -8.757 -20.363 1.00 75.75 154 LEU A CA 1
ATOM 1206 C C . LEU A 1 154 ? 15.430 -7.846 -20.079 1.00 75.75 154 LEU A C 1
ATOM 1208 O O . LEU A 1 154 ? 16.024 -7.311 -21.007 1.00 75.75 154 LEU A O 1
ATOM 1212 N N . LYS A 1 155 ? 15.783 -7.654 -18.805 1.00 67.25 155 LYS A N 1
ATOM 1213 C CA . LYS A 1 155 ? 16.890 -6.782 -18.394 1.00 67.25 155 LYS A CA 1
ATOM 1214 C C . LYS A 1 155 ? 18.270 -7.436 -18.540 1.00 67.25 155 LYS A C 1
ATOM 1216 O O . LYS A 1 155 ? 19.236 -6.719 -18.767 1.00 67.25 155 LYS A O 1
ATOM 1221 N N . TYR A 1 156 ? 18.372 -8.752 -18.338 1.00 63.88 156 TYR A N 1
ATOM 1222 C CA . TYR A 1 156 ? 19.649 -9.492 -18.342 1.00 63.88 156 TYR A CA 1
ATOM 1223 C C . TYR A 1 156 ? 19.796 -10.491 -19.499 1.00 63.88 156 TYR A C 1
ATOM 1225 O O . TYR A 1 156 ? 20.871 -11.052 -19.681 1.00 63.88 156 TYR A O 1
ATOM 1233 N N . GLY A 1 157 ? 18.718 -10.766 -20.230 1.00 57.78 157 GLY A N 1
ATOM 1234 C CA . GLY A 1 157 ? 18.684 -11.664 -21.386 1.00 57.78 157 GLY A CA 1
ATOM 1235 C C . GLY A 1 157 ? 18.749 -10.946 -22.736 1.00 57.78 157 GLY A C 1
ATOM 1236 O O . GLY A 1 157 ? 18.552 -11.604 -23.755 1.00 57.78 157 GLY A O 1
ATOM 1237 N N . VAL A 1 158 ? 19.002 -9.631 -22.737 1.00 49.09 158 VAL A N 1
ATOM 1238 C CA . VAL A 1 158 ? 19.358 -8.809 -23.908 1.00 49.09 158 VAL A CA 1
ATOM 1239 C C . VAL A 1 158 ? 20.773 -8.286 -23.719 1.00 49.09 158 VAL A C 1
ATOM 1241 O O . VAL A 1 158 ? 21.067 -7.832 -22.590 1.00 49.09 158 VAL A O 1
#

Sequence (158 aa):
MISHFPYNFFRSGRWPVS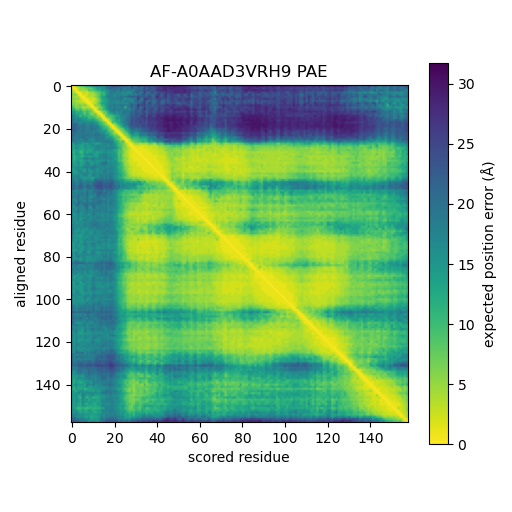ASGIQLSPTSVIYTLFVALISLICLNNDRLGPIAKASLLFSLCLAAMPGDGGCFLVLCVLAFGAYRGDFKRQASTYAAIVFFTLLFSRGIFAPYQLGMFLVIPLLRQYNGTLGGSKHSKWFFYVFYPLHLLVIGLLKYGV

Mean predicted aligned error: 11.42 Å

Radius of gyration: 17.82 Å; Cα contacts (8 Å, |Δi|>4): 131; chains: 1; bounding box: 48×36×50 Å

pLDDT: mean 73.96, std 14.8, range [35.81, 91.25]